Protein AF-A0A822EXW2-F1 (afdb_monomer_lite)

Secondary structure (DSSP, 8-state):
---TT-HHHHHHSS--SEEEEEEES-TTTHHHIIIIIIHHHHHTT-EEEEEEE---SS--GGG---HHHHHHTTTTHHHHHHHHHHHHHHHTTTTT-TTSTT----EEE-STTTTS--

pLDDT: mean 85.61, std 13.51, range [39.72, 97.62]

Sequence (118 aa):
MMDSTGKISLWVGKRQASIDIYVDWCNNSLGPFFDLDMDNVWNRSMVPLITWEITDCNHTAEDDPGITKRINNNTYDPYINQFGDRLKKWLAGPDGIYGTNDDRRAFVRLGMKFNEIA

Structure (mmCIF, N/CA/C/O backbone):
data_AF-A0A822EXW2-F1
#
_entry.id   AF-A0A822EXW2-F1
#
loop_
_atom_site.group_PDB
_atom_site.id
_atom_site.type_symbol
_atom_site.label_atom_id
_atom_site.label_alt_id
_atom_site.label_comp_id
_atom_site.label_asym_id
_atom_site.label_entity_id
_atom_site.label_seq_id
_atom_site.pdbx_PDB_ins_code
_atom_site.Cartn_x
_atom_site.Cartn_y
_atom_site.Cartn_z
_atom_site.occupancy
_atom_site.B_iso_or_equiv
_atom_site.auth_seq_id
_atom_site.auth_comp_id
_atom_site.auth_asym_id
_atom_site.auth_atom_id
_atom_site.pdbx_PDB_model_num
ATOM 1 N N . MET A 1 1 ? -9.894 -6.556 -7.594 1.00 39.88 1 MET A N 1
ATOM 2 C CA . MET A 1 1 ? -11.330 -6.846 -7.833 1.00 39.88 1 MET A CA 1
ATOM 3 C C . MET A 1 1 ? -12.056 -6.820 -6.488 1.00 39.88 1 MET A C 1
ATOM 5 O O . MET A 1 1 ? -11.918 -7.760 -5.720 1.00 39.88 1 MET A O 1
ATOM 9 N N . MET A 1 2 ? -12.747 -5.721 -6.152 1.00 43.47 2 MET A N 1
ATOM 10 C CA . MET A 1 2 ? -13.624 -5.671 -4.972 1.00 43.47 2 MET A CA 1
ATOM 11 C C . MET A 1 2 ? -14.692 -6.773 -5.074 1.00 43.47 2 MET A C 1
ATOM 13 O O . MET A 1 2 ? -15.163 -7.072 -6.173 1.00 43.47 2 MET A O 1
ATOM 17 N N . ASP A 1 3 ? -15.214 -7.246 -3.942 1.00 49.72 3 ASP A N 1
ATOM 18 C CA . ASP A 1 3 ? -16.659 -7.471 -3.891 1.00 49.72 3 ASP A CA 1
ATOM 19 C C . ASP A 1 3 ? -17.325 -6.096 -4.020 1.00 49.72 3 ASP A C 1
ATOM 21 O O . ASP A 1 3 ? -17.734 -5.480 -3.037 1.00 49.72 3 ASP A O 1
ATOM 25 N N . SER A 1 4 ? -17.385 -5.569 -5.243 1.00 48.12 4 SER A N 1
ATOM 26 C CA . SER A 1 4 ? -17.988 -4.267 -5.536 1.00 48.12 4 SER A CA 1
ATOM 27 C C . SER A 1 4 ? -19.497 -4.261 -5.263 1.00 48.12 4 SER A C 1
ATOM 29 O O . SER A 1 4 ? -20.160 -3.253 -5.479 1.00 48.12 4 SER A O 1
ATOM 31 N N . THR A 1 5 ? -20.058 -5.374 -4.776 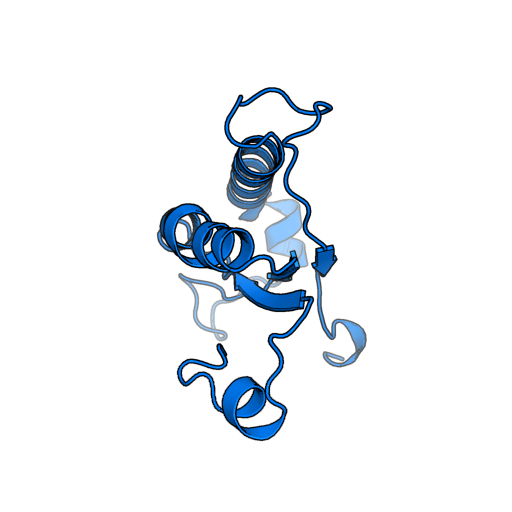1.00 48.03 5 THR A N 1
ATOM 32 C CA . THR A 1 5 ? -21.497 -5.627 -4.707 1.00 48.03 5 THR A CA 1
ATOM 33 C C . THR A 1 5 ? -22.001 -6.158 -3.360 1.00 48.03 5 THR A C 1
ATOM 35 O O . THR A 1 5 ? -23.194 -6.415 -3.233 1.00 48.03 5 THR A O 1
ATOM 38 N N . GLY A 1 6 ? -21.142 -6.347 -2.352 1.00 55.44 6 GLY A N 1
ATOM 39 C CA . GLY A 1 6 ? -21.515 -6.988 -1.087 1.00 55.44 6 GLY A CA 1
ATOM 40 C C . GLY A 1 6 ? -22.013 -8.435 -1.230 1.00 55.44 6 GLY A C 1
ATOM 41 O O . GLY A 1 6 ? -22.579 -8.968 -0.279 1.00 55.44 6 GLY A O 1
ATOM 42 N N . LYS A 1 7 ? -21.842 -9.089 -2.386 1.00 66.94 7 LYS A N 1
ATOM 43 C CA . LYS A 1 7 ? -22.521 -10.349 -2.721 1.00 66.94 7 LYS A CA 1
ATOM 44 C C . LYS A 1 7 ? -22.178 -11.459 -1.743 1.00 66.94 7 LYS A C 1
ATOM 46 O O . LYS A 1 7 ? -23.091 -12.073 -1.211 1.00 66.94 7 LYS A O 1
ATOM 51 N N . ILE A 1 8 ? -20.911 -11.701 -1.419 1.00 75.94 8 ILE A N 1
ATOM 52 C CA . ILE A 1 8 ? -20.606 -12.804 -0.494 1.00 75.94 8 ILE A CA 1
ATOM 53 C C . ILE A 1 8 ? -21.062 -12.489 0.933 1.00 75.94 8 ILE A C 1
ATOM 55 O O . ILE A 1 8 ? -21.554 -13.371 1.633 1.00 75.94 8 ILE A O 1
ATOM 59 N N . SER A 1 9 ? -20.992 -11.217 1.335 1.00 78.62 9 SER A N 1
ATOM 60 C CA . SER A 1 9 ? -21.486 -10.789 2.644 1.00 78.62 9 SER A CA 1
ATOM 61 C C . SER A 1 9 ? -23.010 -10.878 2.765 1.00 78.62 9 SER A C 1
ATOM 63 O O . SER A 1 9 ? -23.511 -11.215 3.834 1.00 78.62 9 SER A O 1
ATOM 65 N N . LEU A 1 10 ? -23.740 -10.665 1.663 1.00 80.44 10 LEU A N 1
ATOM 66 C CA . LEU A 1 10 ? -25.188 -10.868 1.568 1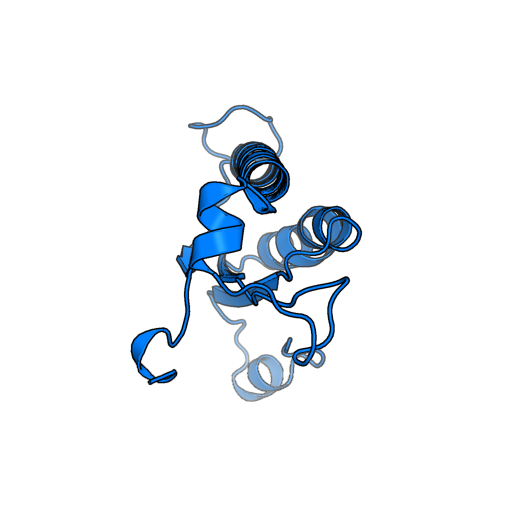.00 80.44 10 LEU A CA 1
ATOM 67 C C . LEU A 1 10 ? -25.562 -12.350 1.669 1.00 80.44 10 LEU A C 1
ATOM 69 O O . LEU A 1 10 ? -26.558 -12.681 2.300 1.00 80.44 10 LEU A O 1
ATOM 73 N N . TRP A 1 11 ? -24.757 -13.241 1.087 1.00 83.00 11 TRP A N 1
ATOM 74 C CA . TRP A 1 11 ? -24.992 -14.686 1.149 1.00 83.00 11 TRP A CA 1
ATOM 75 C C . TRP A 1 11 ? -24.645 -15.295 2.514 1.00 83.00 11 TRP A C 1
ATOM 77 O O . TRP A 1 11 ? -25.374 -16.147 3.012 1.00 83.00 11 TRP A O 1
ATOM 87 N N . VAL A 1 12 ? -23.539 -14.872 3.128 1.00 87.94 12 VAL A N 1
ATOM 88 C CA . VAL A 1 12 ? -23.039 -15.439 4.397 1.00 87.94 12 VAL A CA 1
ATOM 89 C C . VAL A 1 12 ? -23.600 -14.699 5.622 1.00 87.94 12 VAL A C 1
ATOM 91 O O . VAL A 1 12 ? -23.517 -15.195 6.745 1.00 87.94 12 VAL A O 1
ATOM 94 N N . GLY A 1 13 ? -24.156 -13.498 5.436 1.00 86.50 13 GLY A N 1
ATOM 95 C CA . GLY A 1 13 ? -24.609 -12.626 6.524 1.00 86.50 13 GLY A CA 1
ATOM 96 C C . GLY A 1 13 ? -23.463 -12.064 7.375 1.00 86.50 13 GLY A C 1
ATOM 97 O O . GLY A 1 13 ? -23.690 -11.603 8.493 1.00 86.50 13 GLY A O 1
ATOM 98 N N . LYS A 1 14 ? -22.220 -12.126 6.880 1.00 84.69 14 LYS A N 1
ATOM 99 C CA . LYS A 1 14 ? -21.010 -11.660 7.575 1.00 84.69 14 LYS A CA 1
ATOM 100 C C . LYS A 1 14 ? -20.093 -10.905 6.623 1.00 84.69 14 LYS A C 1
ATOM 102 O 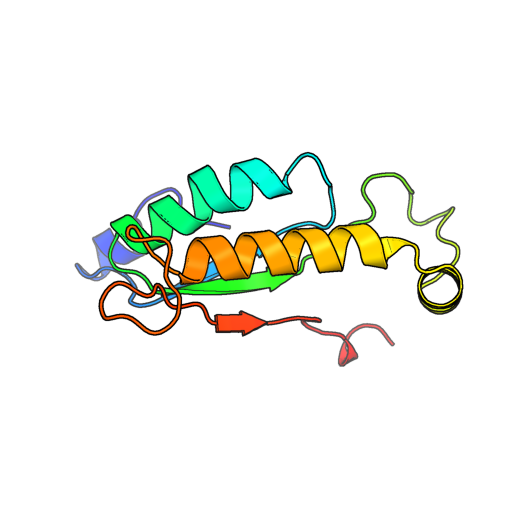O . LYS A 1 14 ? -19.979 -11.260 5.454 1.00 84.69 14 LYS A O 1
ATOM 107 N N . ARG A 1 15 ? -19.407 -9.887 7.142 1.00 83.69 15 ARG A N 1
ATOM 108 C CA . ARG A 1 15 ? -18.339 -9.185 6.417 1.00 83.69 15 ARG A CA 1
ATOM 109 C C . ARG A 1 15 ? -17.024 -9.947 6.539 1.00 83.69 15 ARG A C 1
ATOM 111 O O . ARG A 1 15 ? -16.794 -10.641 7.529 1.00 83.69 15 ARG A O 1
ATOM 118 N N . GLN A 1 16 ? -16.178 -9.817 5.526 1.00 87.31 16 GLN A N 1
ATOM 119 C CA . GLN A 1 16 ? -14.829 -10.366 5.535 1.00 87.31 16 GLN A CA 1
ATOM 120 C C . GLN A 1 16 ? -13.993 -9.682 6.625 1.00 87.31 16 GLN A C 1
ATOM 122 O O . GLN A 1 16 ? -14.172 -8.498 6.888 1.00 87.31 16 GLN A O 1
ATOM 127 N N . ALA A 1 17 ? -13.075 -10.416 7.254 1.00 90.94 17 ALA A N 1
ATOM 128 C CA . ALA A 1 17 ? -12.128 -9.833 8.211 1.00 90.94 17 ALA A CA 1
ATOM 129 C C . ALA A 1 17 ? -10.958 -9.122 7.507 1.00 90.94 17 ALA A C 1
ATOM 131 O O . ALA A 1 17 ? -10.380 -8.175 8.037 1.00 90.94 17 ALA A O 1
ATOM 132 N N . SER A 1 18 ? -10.616 -9.578 6.303 1.00 92.06 18 SER A N 1
ATOM 133 C CA . SER A 1 18 ? -9.580 -9.003 5.454 1.00 92.06 18 SER A CA 1
ATOM 134 C C . SER A 1 18 ? -10.011 -9.013 3.995 1.00 92.06 18 SER A C 1
ATOM 136 O O . SER A 1 18 ? -10.917 -9.753 3.600 1.00 92.06 18 SER A O 1
ATOM 138 N N . ILE A 1 19 ? -9.365 -8.176 3.190 1.00 91.00 19 ILE A N 1
ATOM 139 C CA . ILE A 1 19 ? -9.620 -8.090 1.755 1.00 91.00 19 ILE A CA 1
ATOM 140 C C . ILE A 1 19 ? -8.318 -7.843 1.005 1.00 91.00 19 ILE A C 1
ATOM 142 O O . ILE A 1 19 ? -7.477 -7.066 1.449 1.00 91.00 19 ILE A O 1
ATOM 146 N N . ASP A 1 20 ? -8.172 -8.525 -0.124 1.00 91.31 20 ASP A N 1
ATOM 147 C CA . ASP A 1 20 ? -7.070 -8.318 -1.055 1.00 91.31 20 ASP A CA 1
ATOM 148 C C . ASP A 1 20 ? -7.327 -7.056 -1.883 1.00 91.31 20 ASP A C 1
ATOM 150 O O . ASP A 1 20 ? -8.386 -6.914 -2.507 1.00 91.31 20 ASP A O 1
ATOM 154 N N . ILE A 1 21 ? -6.370 -6.138 -1.865 1.00 92.00 21 ILE A N 1
ATOM 155 C CA . ILE A 1 21 ? -6.402 -4.899 -2.634 1.00 92.00 21 ILE A CA 1
ATOM 156 C C . ILE A 1 21 ? -5.145 -4.803 -3.484 1.00 92.00 21 ILE A C 1
ATOM 158 O O . ILE A 1 21 ? -4.068 -5.236 -3.080 1.00 92.00 21 ILE A O 1
ATOM 162 N N . TYR A 1 22 ? -5.291 -4.215 -4.660 1.00 89.75 22 TYR A N 1
ATOM 163 C CA . TYR A 1 22 ? -4.228 -4.143 -5.648 1.00 89.75 22 TYR A CA 1
ATOM 164 C C . TYR A 1 22 ? -3.810 -2.694 -5.817 1.00 89.75 22 TYR A C 1
ATOM 166 O O . TYR A 1 22 ? -4.661 -1.806 -5.837 1.00 89.75 22 TYR A O 1
ATOM 174 N N . VAL A 1 23 ? -2.508 -2.472 -5.922 1.00 90.69 23 VAL A N 1
ATOM 175 C CA . VAL A 1 23 ? -1.935 -1.167 -6.238 1.00 90.69 23 VAL A CA 1
ATOM 176 C C . VAL A 1 23 ? -0.958 -1.336 -7.389 1.00 90.69 23 VAL A C 1
ATOM 178 O O . VAL A 1 23 ? -0.071 -2.196 -7.344 1.00 90.69 23 VAL A O 1
ATOM 181 N N . ASP A 1 24 ? -1.168 -0.537 -8.430 1.00 88.12 24 ASP A N 1
ATOM 182 C CA . ASP A 1 24 ? -0.258 -0.445 -9.564 1.00 88.12 24 ASP A CA 1
ATOM 183 C C . ASP A 1 24 ? 0.925 0.483 -9.248 1.00 88.12 24 ASP A C 1
ATOM 185 O O . ASP A 1 24 ? 0.948 1.160 -8.219 1.00 88.12 24 ASP A O 1
ATOM 189 N N . TRP A 1 25 ? 1.931 0.524 -10.121 1.00 86.56 25 TRP A N 1
ATOM 190 C CA . TRP A 1 25 ? 3.132 1.345 -9.923 1.00 86.56 25 TRP A CA 1
ATOM 191 C C . TRP A 1 25 ? 3.040 2.722 -10.600 1.00 86.56 25 TRP A C 1
ATOM 193 O O . TRP A 1 25 ? 4.053 3.319 -10.973 1.00 86.56 25 TRP A O 1
ATOM 203 N N . CYS A 1 26 ? 1.824 3.251 -10.759 1.00 86.12 26 CYS A N 1
ATOM 204 C CA . CYS A 1 26 ? 1.584 4.531 -11.410 1.00 86.12 26 CYS A CA 1
ATOM 205 C C . CYS A 1 26 ? 1.467 5.664 -10.384 1.00 86.12 26 CYS A C 1
ATOM 207 O O . CYS A 1 26 ? 0.674 5.626 -9.447 1.00 86.12 26 CYS A O 1
ATOM 209 N N . ASN A 1 27 ? 2.222 6.750 -10.574 1.00 84.62 27 ASN A N 1
ATOM 210 C CA . ASN A 1 27 ? 2.210 7.875 -9.626 1.00 84.62 27 ASN A CA 1
ATOM 211 C C . ASN A 1 27 ? 0.822 8.527 -9.458 1.00 84.62 27 ASN A C 1
ATOM 213 O O . ASN A 1 27 ? 0.525 9.093 -8.406 1.00 84.62 27 ASN A O 1
ATOM 217 N N . ASN A 1 28 ? -0.029 8.467 -10.484 1.00 87.44 28 ASN A N 1
ATOM 218 C CA . ASN A 1 28 ? -1.382 9.024 -10.465 1.00 87.44 28 ASN A CA 1
ATOM 219 C C . ASN A 1 28 ? -2.399 8.163 -9.692 1.00 87.44 28 ASN A C 1
ATOM 221 O O . ASN A 1 28 ? -3.421 8.703 -9.271 1.00 87.44 28 ASN A O 1
ATOM 225 N N . SER A 1 29 ? -2.141 6.869 -9.479 1.00 86.56 29 SER A N 1
ATOM 226 C CA . SER A 1 29 ? -3.033 5.968 -8.731 1.00 86.56 29 SER A CA 1
ATOM 227 C C . SER A 1 29 ? -2.739 5.966 -7.226 1.00 86.56 29 SER A C 1
ATOM 229 O O . SER A 1 29 ? -3.635 5.737 -6.413 1.00 86.56 29 SER A O 1
ATOM 231 N N . LEU A 1 30 ? -1.499 6.290 -6.840 1.00 90.12 30 LEU A N 1
ATOM 232 C CA . LEU A 1 30 ? -1.014 6.139 -5.470 1.00 90.12 30 LEU A CA 1
ATOM 233 C C . LEU A 1 30 ? -1.773 6.998 -4.446 1.00 90.12 30 LEU A C 1
ATOM 235 O O . LEU A 1 30 ? -1.963 6.579 -3.310 1.00 90.12 30 LEU A O 1
ATOM 239 N N . GLY A 1 31 ? -2.202 8.206 -4.821 1.00 90.50 31 GLY A N 1
ATOM 240 C CA . GLY A 1 31 ? -3.038 9.051 -3.958 1.00 90.50 31 GLY A CA 1
ATOM 241 C C . GLY A 1 31 ? -4.405 8.419 -3.677 1.00 90.50 31 GLY A C 1
ATOM 242 O O . GLY A 1 31 ? -4.671 8.059 -2.528 1.00 90.50 31 GLY A O 1
ATOM 243 N N . PRO A 1 32 ? -5.230 8.218 -4.722 1.00 92.12 32 PRO A N 1
ATOM 244 C CA . PRO A 1 32 ? -6.520 7.540 -4.612 1.00 92.12 32 PRO A CA 1
ATOM 245 C C . PRO A 1 32 ? -6.464 6.190 -3.889 1.00 92.12 32 PRO A C 1
ATOM 247 O O . PRO A 1 32 ? -7.371 5.887 -3.121 1.00 92.12 32 PRO A O 1
ATOM 250 N N . PHE A 1 33 ? -5.396 5.410 -4.068 1.00 94.12 33 PHE A N 1
ATOM 251 C CA . PHE A 1 33 ? -5.223 4.134 -3.374 1.00 94.12 33 PHE A CA 1
ATOM 252 C C . PHE A 1 33 ? -5.284 4.274 -1.841 1.00 94.12 33 PHE A C 1
ATOM 254 O O . PHE A 1 33 ? -5.999 3.527 -1.171 1.00 94.12 33 PHE A O 1
ATOM 261 N N . PHE A 1 34 ? -4.574 5.244 -1.258 1.00 95.12 34 PHE A N 1
ATOM 262 C CA . PHE A 1 34 ? -4.624 5.447 0.194 1.00 95.12 34 PHE A CA 1
ATOM 263 C C . PHE A 1 34 ? -5.933 6.113 0.637 1.00 95.12 34 PHE A C 1
ATOM 265 O O . PHE A 1 34 ? -6.557 5.664 1.598 1.00 95.12 34 PHE A O 1
ATOM 272 N N . ASP A 1 35 ? -6.364 7.149 -0.079 1.00 92.06 35 ASP A N 1
ATOM 273 C CA . ASP A 1 35 ? -7.470 8.003 0.365 1.00 92.06 35 ASP A CA 1
ATOM 274 C C . ASP A 1 35 ? -8.850 7.355 0.143 1.00 92.06 35 ASP A C 1
ATOM 276 O O . ASP A 1 35 ? -9.792 7.607 0.894 1.00 92.06 35 ASP A O 1
ATOM 280 N N . LEU A 1 36 ? -8.995 6.526 -0.896 1.00 91.06 36 LEU A N 1
ATOM 281 C CA . LEU A 1 36 ? -10.272 5.916 -1.272 1.00 91.06 36 LEU A CA 1
ATOM 282 C C . LEU A 1 36 ? -10.320 4.429 -0.949 1.00 91.06 36 LEU A C 1
ATOM 284 O O . LEU A 1 36 ? -11.316 3.975 -0.391 1.00 91.06 36 LEU A O 1
ATOM 288 N N . ASP A 1 37 ? -9.281 3.662 -1.281 1.00 93.25 37 ASP A N 1
ATOM 289 C CA . ASP A 1 37 ? -9.334 2.209 -1.111 1.00 93.25 37 ASP A CA 1
ATOM 290 C C . ASP A 1 37 ? -8.977 1.805 0.318 1.00 93.25 37 ASP A C 1
ATOM 292 O O . ASP A 1 37 ? -9.796 1.197 1.015 1.00 93.25 37 ASP A O 1
ATOM 296 N N . MET A 1 38 ? -7.786 2.181 0.786 1.00 95.31 38 MET A N 1
ATOM 297 C CA . MET A 1 38 ? -7.289 1.802 2.112 1.00 95.31 38 MET A CA 1
ATOM 298 C C . MET A 1 38 ? -8.193 2.315 3.237 1.00 95.31 38 MET A C 1
ATOM 300 O O . MET A 1 38 ? -8.592 1.542 4.115 1.00 95.31 38 MET A O 1
ATOM 304 N N . ASP A 1 39 ? -8.578 3.592 3.191 1.00 94.38 39 ASP A N 1
ATOM 305 C CA . ASP A 1 39 ? -9.478 4.180 4.187 1.00 94.38 39 ASP A CA 1
ATOM 306 C C . ASP A 1 39 ? -10.867 3.532 4.173 1.00 94.38 39 ASP A C 1
ATOM 308 O O . ASP A 1 39 ? -11.422 3.236 5.232 1.00 94.38 39 ASP A O 1
ATOM 312 N N . ASN A 1 40 ? -11.432 3.232 3.002 1.00 92.88 40 ASN A N 1
ATOM 313 C CA . ASN A 1 40 ? -12.727 2.554 2.912 1.00 92.88 40 ASN A CA 1
ATOM 314 C C . ASN A 1 40 ? -12.673 1.123 3.469 1.00 92.88 40 ASN A C 1
ATOM 316 O O . ASN A 1 40 ? -13.617 0.685 4.129 1.00 92.88 40 ASN A O 1
ATOM 320 N N . VAL A 1 41 ? -11.576 0.393 3.245 1.00 93.06 41 VAL A N 1
ATOM 321 C CA . VAL A 1 41 ? -11.363 -0.938 3.833 1.00 93.06 41 VAL A CA 1
ATOM 322 C C . VAL A 1 41 ? -11.308 -0.848 5.359 1.00 93.06 41 VAL A C 1
ATOM 324 O O . VAL A 1 41 ? -12.054 -1.557 6.042 1.00 93.06 41 VAL A O 1
ATOM 327 N N . TRP A 1 42 ? -10.498 0.065 5.894 1.00 94.81 42 TRP A N 1
ATOM 328 C CA . TRP A 1 42 ? -10.349 0.246 7.337 1.00 94.81 42 TRP A CA 1
ATOM 329 C C . TRP A 1 42 ? -11.647 0.698 8.013 1.00 94.81 42 TRP A C 1
ATOM 331 O O . TRP A 1 42 ? -12.067 0.113 9.012 1.00 94.81 42 TRP A O 1
ATOM 341 N N . ASN A 1 43 ? -12.352 1.666 7.422 1.00 93.38 43 ASN A N 1
ATOM 342 C CA . ASN A 1 43 ? -13.627 2.183 7.933 1.00 93.38 43 ASN A CA 1
ATOM 343 C C . ASN A 1 43 ? -14.747 1.131 7.932 1.00 93.38 43 ASN A C 1
ATOM 345 O O . ASN A 1 43 ? -15.738 1.265 8.648 1.00 93.38 43 ASN A O 1
ATOM 349 N N . ARG A 1 44 ? -14.595 0.053 7.157 1.00 91.25 44 ARG A N 1
ATOM 350 C CA . ARG A 1 44 ? -15.488 -1.115 7.173 1.00 91.25 44 ARG A CA 1
ATOM 351 C C . ARG A 1 44 ? -15.051 -2.202 8.159 1.00 91.25 44 ARG A C 1
ATOM 353 O O . ARG A 1 44 ? -15.645 -3.281 8.148 1.00 91.25 44 ARG A O 1
ATOM 360 N N . SER A 1 45 ? -14.066 -1.913 9.010 1.00 92.25 45 SER A N 1
ATOM 361 C CA . SER A 1 45 ? -13.476 -2.826 9.997 1.00 92.25 45 SER A CA 1
ATOM 362 C C . SER A 1 45 ? -12.822 -4.059 9.371 1.00 92.25 45 SER A C 1
ATOM 364 O O . SER A 1 45 ? -12.880 -5.153 9.930 1.00 92.25 45 SER A O 1
ATOM 366 N N . MET A 1 46 ? -12.210 -3.883 8.200 1.00 93.38 46 MET A N 1
ATOM 367 C CA . MET A 1 46 ? -11.451 -4.921 7.508 1.00 93.38 46 MET A CA 1
ATOM 36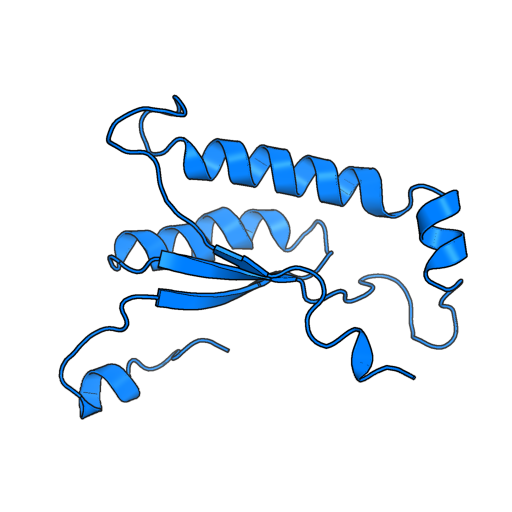8 C C . MET A 1 46 ? -9.963 -4.572 7.526 1.00 93.38 46 MET A C 1
ATOM 370 O O . MET A 1 46 ? -9.590 -3.399 7.497 1.00 93.38 46 MET A O 1
ATOM 374 N N . VAL A 1 47 ? -9.106 -5.592 7.532 1.00 95.69 47 VAL A N 1
ATOM 375 C CA . VAL A 1 47 ? -7.654 -5.417 7.403 1.00 95.69 47 VAL A CA 1
ATOM 376 C C . VAL A 1 47 ? -7.251 -5.578 5.929 1.00 95.69 47 VAL A C 1
ATOM 378 O O . VAL A 1 47 ? -7.484 -6.652 5.364 1.00 95.69 47 VAL A O 1
ATOM 381 N N . PRO A 1 48 ? -6.655 -4.561 5.282 1.00 96.38 48 PRO A N 1
ATOM 382 C CA . PRO A 1 48 ? -6.193 -4.680 3.904 1.00 96.38 48 PRO A CA 1
ATOM 383 C C . PRO A 1 48 ? -5.011 -5.650 3.784 1.00 96.38 48 PRO A C 1
ATOM 385 O O . PRO A 1 48 ? -4.066 -5.611 4.575 1.00 96.38 48 PRO A O 1
ATOM 388 N N . LEU A 1 49 ? -5.050 -6.496 2.758 1.00 95.88 49 LEU A N 1
ATOM 389 C CA . LEU A 1 49 ? -3.907 -7.217 2.210 1.00 95.88 49 LEU A CA 1
ATOM 390 C C . LEU A 1 49 ? -3.493 -6.503 0.923 1.00 95.88 49 LEU A C 1
ATOM 392 O O . LEU A 1 49 ? -4.181 -6.605 -0.086 1.00 95.88 49 LEU A O 1
ATOM 396 N N . ILE A 1 50 ? -2.393 -5.760 0.975 1.00 95.56 50 ILE A N 1
ATOM 397 C CA . ILE A 1 50 ? -1.891 -4.961 -0.140 1.00 95.56 50 ILE A CA 1
ATOM 398 C C . ILE A 1 50 ? -1.064 -5.846 -1.063 1.00 95.56 50 ILE A C 1
ATOM 400 O O . ILE A 1 50 ? -0.030 -6.376 -0.653 1.00 95.56 50 ILE A O 1
ATOM 404 N N . THR A 1 51 ? -1.488 -5.957 -2.314 1.00 92.81 51 THR A N 1
ATOM 405 C CA . THR A 1 51 ? -0.793 -6.694 -3.365 1.00 92.81 51 THR A CA 1
ATOM 406 C C . THR A 1 51 ? -0.275 -5.728 -4.421 1.00 92.81 51 THR A C 1
ATOM 408 O O . THR A 1 51 ? -1.031 -4.937 -4.981 1.00 92.8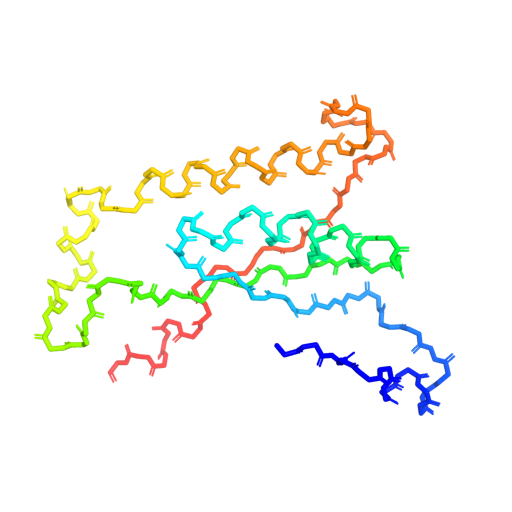1 51 THR A O 1
ATOM 411 N N . TRP A 1 52 ? 1.025 -5.793 -4.707 1.00 90.81 52 TRP A N 1
ATOM 412 C CA . TRP A 1 52 ? 1.617 -5.026 -5.804 1.00 90.81 52 TRP A CA 1
ATOM 413 C C . TRP A 1 52 ? 1.330 -5.689 -7.144 1.00 90.81 52 TRP A C 1
ATOM 415 O O . TRP A 1 52 ? 1.696 -6.845 -7.364 1.00 90.81 52 TRP A O 1
ATOM 425 N N . GLU A 1 53 ? 0.724 -4.922 -8.040 1.00 84.25 53 GLU A N 1
ATOM 426 C CA . GLU A 1 53 ? 0.551 -5.269 -9.441 1.00 84.25 53 GLU A CA 1
ATOM 427 C C . GLU A 1 53 ? 1.525 -4.418 -10.252 1.00 84.25 53 GLU A C 1
ATOM 429 O O . GLU A 1 53 ? 1.306 -3.234 -10.495 1.00 84.25 53 GLU A O 1
ATOM 434 N N . ILE A 1 54 ? 2.670 -5.001 -10.597 1.00 75.12 54 ILE A N 1
ATOM 435 C CA . ILE A 1 54 ? 3.724 -4.273 -11.303 1.00 75.12 54 ILE A CA 1
ATOM 436 C C . ILE A 1 54 ? 3.298 -4.123 -12.765 1.00 75.12 54 ILE A C 1
ATOM 438 O O . ILE A 1 54 ? 3.634 -4.947 -13.611 1.00 75.12 54 ILE A O 1
ATOM 442 N N . THR A 1 55 ? 2.533 -3.075 -13.044 1.00 69.00 55 THR A N 1
ATOM 443 C CA . THR A 1 55 ? 2.224 -2.624 -14.400 1.00 69.00 55 THR A CA 1
ATOM 444 C C . THR A 1 55 ? 3.183 -1.499 -14.752 1.00 69.00 55 THR A C 1
ATOM 446 O O . THR A 1 55 ? 3.314 -0.536 -13.994 1.00 69.00 55 THR A O 1
ATOM 449 N N . ASP A 1 56 ? 3.853 -1.599 -15.901 1.00 66.75 56 ASP A N 1
ATOM 450 C CA . ASP A 1 56 ? 4.537 -0.435 -16.445 1.00 66.75 56 ASP A CA 1
ATOM 451 C C . ASP A 1 56 ? 3.505 0.532 -17.031 1.00 66.75 56 ASP A C 1
ATOM 453 O O . ASP A 1 56 ? 2.812 0.233 -17.999 1.00 66.75 56 ASP A O 1
ATOM 457 N N . CYS A 1 57 ? 3.393 1.698 -16.409 1.00 74.81 57 CYS A N 1
ATOM 458 C CA . CYS A 1 57 ? 2.415 2.718 -16.761 1.00 74.81 57 CYS A CA 1
ATOM 459 C C . CYS A 1 57 ? 2.763 3.462 -18.056 1.00 74.81 57 CYS A C 1
ATOM 461 O O . CYS A 1 57 ? 1.906 4.160 -18.594 1.00 74.81 57 CYS A O 1
ATOM 463 N N . ASN A 1 58 ? 4.012 3.353 -18.528 1.00 69.19 58 ASN A N 1
ATOM 464 C CA . ASN A 1 58 ? 4.546 4.158 -19.628 1.00 69.19 58 ASN A CA 1
ATOM 465 C C . ASN A 1 58 ? 5.227 3.342 -20.737 1.00 69.19 58 ASN A C 1
ATOM 467 O O . ASN A 1 58 ? 5.661 3.938 -21.721 1.00 69.19 58 ASN A O 1
ATOM 471 N N . HIS A 1 59 ? 5.327 2.017 -20.609 1.00 64.88 59 HIS A N 1
ATOM 472 C CA . HIS A 1 59 ? 5.940 1.169 -21.630 1.00 64.88 59 HIS A CA 1
ATOM 473 C C . HIS A 1 59 ? 5.007 0.042 -22.058 1.00 64.88 59 HIS A C 1
ATOM 475 O O . HIS A 1 59 ? 4.305 -0.563 -21.249 1.00 64.88 59 HIS A O 1
ATOM 481 N N . THR A 1 60 ? 5.024 -0.259 -23.352 1.00 68.88 60 THR A N 1
ATOM 482 C CA . THR A 1 60 ? 4.482 -1.514 -23.867 1.00 68.88 60 THR A CA 1
ATOM 483 C C . THR A 1 60 ? 5.480 -2.638 -23.584 1.00 68.88 60 THR A C 1
ATOM 485 O O . THR A 1 60 ? 6.671 -2.395 -23.381 1.00 68.88 60 THR A O 1
ATOM 488 N N . ALA A 1 61 ? 5.012 -3.887 -23.607 1.00 70.00 61 ALA A N 1
ATOM 489 C CA . ALA A 1 61 ? 5.883 -5.053 -23.444 1.00 70.00 61 ALA A CA 1
ATOM 490 C C . ALA A 1 61 ? 7.015 -5.121 -24.493 1.00 70.00 61 ALA A C 1
ATOM 492 O O . ALA A 1 61 ? 8.034 -5.762 -24.255 1.00 70.00 61 ALA A O 1
ATOM 493 N N . GLU A 1 62 ? 6.842 -4.461 -25.642 1.00 74.12 62 GLU A N 1
ATOM 494 C CA . GLU A 1 62 ? 7.804 -4.444 -26.749 1.00 74.12 62 GLU A CA 1
ATOM 495 C C . GLU A 1 62 ? 9.030 -3.557 -26.461 1.00 74.12 62 GLU A C 1
ATOM 497 O O . GLU A 1 62 ? 10.115 -3.848 -26.961 1.00 74.12 62 GLU A O 1
ATOM 502 N N . ASP A 1 63 ? 8.885 -2.541 -25.600 1.00 75.06 63 ASP A N 1
ATOM 503 C CA . ASP A 1 63 ? 9.936 -1.569 -25.261 1.00 75.06 63 ASP A CA 1
ATOM 504 C C . ASP A 1 63 ? 10.477 -1.732 -23.827 1.00 75.06 63 ASP A C 1
ATOM 506 O O . ASP A 1 63 ? 11.156 -0.842 -23.306 1.00 75.06 63 ASP A O 1
ATOM 510 N N . ASP A 1 64 ? 10.186 -2.852 -23.157 1.00 80.38 64 ASP A N 1
ATOM 511 C CA . ASP A 1 64 ? 10.625 -3.076 -21.779 1.00 80.38 64 ASP A CA 1
ATOM 512 C C . ASP A 1 64 ? 12.146 -3.367 -21.707 1.00 80.38 64 ASP A C 1
ATOM 514 O O . ASP A 1 64 ? 12.604 -4.416 -22.172 1.00 80.38 64 ASP A O 1
ATOM 518 N N . PRO A 1 65 ? 12.973 -2.501 -21.077 1.00 84.62 65 PRO A N 1
ATOM 519 C CA . PRO A 1 65 ? 14.400 -2.759 -20.870 1.00 84.62 65 PRO A CA 1
ATOM 520 C C . PRO A 1 65 ? 14.710 -3.972 -19.970 1.00 84.62 65 PRO A C 1
ATOM 522 O O . PRO A 1 65 ? 15.876 -4.379 -19.895 1.00 84.62 65 PRO A O 1
ATOM 525 N N . GLY A 1 66 ? 13.712 -4.537 -19.288 1.00 85.25 66 GLY A N 1
ATOM 526 C CA . GLY A 1 66 ? 13.830 -5.667 -18.373 1.00 85.25 66 GLY A CA 1
ATOM 527 C C . GLY A 1 66 ? 14.200 -5.257 -16.943 1.00 85.25 66 GLY A C 1
ATOM 528 O O . GLY A 1 66 ? 14.831 -4.222 -16.698 1.00 85.25 66 GLY A O 1
ATOM 529 N N . ILE A 1 67 ? 13.833 -6.102 -15.972 1.00 84.19 67 ILE A N 1
ATOM 530 C CA . ILE A 1 67 ? 13.916 -5.774 -14.538 1.00 84.19 67 ILE A CA 1
ATOM 531 C C . ILE A 1 67 ? 15.338 -5.436 -14.062 1.00 84.19 67 ILE A C 1
ATOM 533 O O . ILE A 1 67 ? 15.515 -4.499 -13.290 1.00 84.19 67 ILE A O 1
ATOM 537 N N . THR A 1 68 ? 16.376 -6.116 -14.562 1.00 90.12 68 THR A N 1
ATOM 538 C CA . THR A 1 68 ? 17.770 -5.848 -14.163 1.00 90.12 68 THR A CA 1
ATOM 539 C C . THR A 1 68 ? 18.220 -4.438 -14.543 1.00 90.12 68 THR A C 1
ATOM 541 O O . THR A 1 68 ? 18.867 -3.769 -13.740 1.00 90.12 68 THR A O 1
ATOM 544 N N . LYS A 1 69 ? 17.858 -3.949 -15.739 1.00 91.19 69 LYS A N 1
ATOM 545 C CA . LYS A 1 69 ? 18.182 -2.571 -16.144 1.00 91.19 69 LYS A CA 1
ATOM 546 C C . LYS A 1 69 ? 17.421 -1.555 -15.297 1.00 91.19 69 LYS A C 1
ATOM 548 O O . LYS A 1 69 ? 17.995 -0.539 -14.924 1.00 91.19 69 LYS A O 1
ATOM 553 N N . ARG A 1 70 ? 16.163 -1.846 -14.956 1.00 88.38 70 ARG A N 1
ATOM 554 C CA . ARG A 1 70 ? 15.332 -0.983 -14.102 1.00 88.38 70 ARG A CA 1
ATOM 555 C C . ARG A 1 70 ? 15.884 -0.874 -12.682 1.00 88.38 70 ARG A C 1
ATOM 557 O O . ARG A 1 70 ? 15.934 0.227 -12.147 1.00 88.38 70 ARG A O 1
ATOM 564 N N . ILE A 1 71 ? 16.354 -1.987 -12.111 1.00 90.56 71 ILE A N 1
ATOM 565 C CA . ILE A 1 71 ? 17.031 -2.006 -10.806 1.00 90.56 71 ILE A CA 1
ATOM 566 C C . ILE A 1 71 ? 18.329 -1.197 -10.872 1.00 90.56 71 ILE A C 1
ATOM 568 O O . ILE A 1 71 ? 18.520 -0.299 -10.066 1.00 90.56 71 ILE A O 1
ATOM 572 N N . ASN A 1 72 ? 19.193 -1.454 -11.859 1.00 95.31 72 ASN A N 1
ATOM 573 C CA . ASN A 1 72 ? 20.476 -0.748 -11.977 1.00 95.31 72 ASN A CA 1
ATOM 574 C C . ASN A 1 72 ? 20.320 0.768 -12.178 1.00 95.31 72 ASN A C 1
ATOM 576 O O . ASN A 1 72 ? 21.202 1.533 -11.799 1.00 95.31 72 ASN A O 1
ATOM 580 N N . ASN A 1 73 ? 19.208 1.191 -12.781 1.00 93.94 73 ASN A N 1
ATOM 581 C CA . ASN A 1 73 ? 18.891 2.595 -13.017 1.00 93.94 73 ASN A CA 1
ATOM 582 C C . ASN A 1 73 ? 18.022 3.215 -11.911 1.00 93.94 73 ASN A C 1
ATOM 584 O O . ASN A 1 73 ? 17.599 4.360 -12.072 1.00 93.94 73 ASN A O 1
ATOM 588 N N . ASN A 1 74 ? 17.718 2.485 -10.830 1.00 93.44 74 ASN A N 1
ATOM 589 C CA . ASN A 1 74 ? 16.838 2.931 -9.743 1.00 93.44 74 ASN A CA 1
ATOM 590 C C . ASN A 1 74 ? 15.477 3.446 -10.253 1.00 93.44 74 ASN A C 1
ATOM 592 O O . ASN A 1 74 ? 14.910 4.395 -9.710 1.00 93.44 74 ASN A O 1
ATOM 596 N N . THR A 1 75 ? 14.959 2.858 -11.339 1.00 89.25 75 THR A N 1
ATOM 597 C CA . THR A 1 75 ? 13.812 3.392 -12.097 1.00 89.25 75 THR A CA 1
ATOM 598 C C . THR A 1 75 ? 12.569 3.579 -11.230 1.00 89.25 75 THR A C 1
ATOM 600 O O . THR A 1 75 ? 11.804 4.515 -11.452 1.00 89.25 75 THR A O 1
ATOM 603 N N . TYR A 1 76 ? 12.380 2.722 -10.227 1.00 88.81 76 TYR A N 1
ATOM 604 C CA . TYR A 1 76 ? 11.204 2.745 -9.363 1.00 88.81 76 TYR A CA 1
ATOM 605 C C . TYR A 1 76 ? 11.499 3.083 -7.900 1.00 88.81 76 TYR A C 1
ATOM 607 O O . TYR A 1 76 ? 10.565 3.145 -7.101 1.00 88.81 76 TYR A O 1
ATOM 615 N N . ASP A 1 77 ? 12.751 3.361 -7.535 1.00 93.12 77 ASP A N 1
ATOM 616 C CA . ASP A 1 77 ? 13.111 3.750 -6.167 1.00 93.12 77 ASP A CA 1
ATOM 617 C C . ASP A 1 77 ? 12.298 4.957 -5.672 1.00 93.12 77 ASP A C 1
ATOM 619 O O . ASP A 1 77 ? 11.799 4.907 -4.545 1.00 93.12 77 ASP A O 1
ATOM 623 N N . PRO A 1 78 ? 12.071 6.021 -6.479 1.00 91.94 78 PRO A N 1
ATOM 624 C CA . PRO A 1 78 ? 11.228 7.133 -6.047 1.00 91.94 78 PRO A CA 1
ATOM 625 C C . PRO A 1 78 ? 9.795 6.701 -5.717 1.00 91.94 78 PRO A C 1
ATOM 627 O O . PRO A 1 78 ? 9.238 7.157 -4.719 1.00 91.94 78 PRO A O 1
ATOM 630 N N . TYR A 1 79 ? 9.218 5.798 -6.518 1.00 91.50 79 TYR A N 1
ATOM 631 C CA . TYR A 1 79 ? 7.877 5.267 -6.280 1.00 91.50 79 TYR A CA 1
ATOM 632 C C . TYR A 1 79 ? 7.841 4.427 -4.997 1.00 91.50 79 TYR A C 1
ATOM 634 O O . TYR A 1 79 ? 6.986 4.654 -4.145 1.00 91.50 79 TYR A O 1
ATOM 642 N N . ILE A 1 80 ? 8.790 3.500 -4.819 1.00 92.38 80 ILE A N 1
ATOM 643 C CA . ILE A 1 80 ? 8.865 2.624 -3.638 1.00 92.38 80 ILE A CA 1
ATOM 644 C C . ILE A 1 80 ? 9.009 3.455 -2.357 1.00 92.38 80 ILE A C 1
ATOM 646 O O . ILE A 1 80 ? 8.312 3.193 -1.374 1.00 92.38 80 ILE A O 1
ATOM 650 N N . ASN A 1 81 ? 9.856 4.488 -2.379 1.00 95.81 81 ASN A N 1
ATOM 651 C CA . ASN A 1 81 ? 10.019 5.407 -1.254 1.00 95.81 81 ASN A CA 1
ATOM 652 C C . ASN A 1 81 ? 8.721 6.168 -0.961 1.00 95.81 81 ASN A C 1
ATOM 654 O O . ASN A 1 81 ? 8.263 6.188 0.179 1.00 95.81 81 ASN A O 1
ATOM 658 N N . GLN A 1 82 ? 8.073 6.724 -1.989 1.00 95.19 82 GLN A N 1
ATOM 659 C CA . GLN A 1 82 ? 6.810 7.441 -1.821 1.00 95.19 82 GLN A CA 1
ATOM 660 C C . GLN A 1 82 ? 5.686 6.535 -1.295 1.00 95.19 82 GLN A C 1
ATOM 662 O O . GLN A 1 82 ? 4.904 6.951 -0.436 1.00 95.19 82 GLN A O 1
ATOM 667 N N . PHE A 1 83 ? 5.597 5.303 -1.798 1.00 95.12 83 PHE A N 1
ATOM 668 C CA . PHE A 1 83 ? 4.665 4.295 -1.305 1.00 95.12 83 PHE A CA 1
ATOM 669 C C . PHE A 1 83 ? 4.935 3.992 0.173 1.00 95.12 83 PHE A C 1
ATOM 671 O O . PHE A 1 83 ? 4.003 4.004 0.976 1.00 95.12 83 PHE A O 1
ATOM 678 N N . GLY A 1 84 ? 6.201 3.781 0.548 1.00 95.75 84 GLY A N 1
ATOM 679 C CA . GLY A 1 84 ? 6.617 3.533 1.928 1.00 95.75 84 GLY A CA 1
ATOM 680 C C . GLY A 1 84 ? 6.263 4.681 2.876 1.00 95.75 84 GLY A C 1
ATOM 681 O O . GLY A 1 84 ? 5.679 4.443 3.935 1.00 95.75 84 GLY A O 1
ATOM 682 N N . ASP A 1 85 ? 6.535 5.924 2.479 1.00 96.62 85 ASP A N 1
ATOM 683 C CA . ASP A 1 85 ? 6.214 7.118 3.268 1.00 96.62 85 ASP A CA 1
ATOM 684 C C . ASP A 1 85 ? 4.705 7.272 3.485 1.00 96.62 85 ASP A C 1
ATOM 686 O O . ASP A 1 85 ? 4.243 7.530 4.603 1.00 96.62 85 ASP A O 1
ATOM 690 N N . ARG A 1 86 ? 3.913 7.072 2.426 1.00 96.06 86 ARG A N 1
ATOM 691 C CA . ARG A 1 86 ? 2.449 7.118 2.514 1.00 96.06 86 ARG A CA 1
ATOM 692 C C . ARG A 1 86 ? 1.897 5.979 3.361 1.00 96.06 86 ARG A C 1
ATOM 694 O O . ARG A 1 86 ? 1.027 6.230 4.192 1.00 96.06 86 ARG A O 1
ATOM 701 N N . LEU A 1 87 ? 2.428 4.766 3.215 1.00 96.75 87 LEU A N 1
ATOM 702 C CA . LEU A 1 87 ? 2.025 3.624 4.029 1.00 96.75 87 LEU A CA 1
ATOM 703 C C . LEU A 1 87 ? 2.331 3.870 5.505 1.00 96.75 87 LEU A C 1
ATOM 705 O O . LEU A 1 87 ? 1.460 3.654 6.340 1.00 96.75 87 LEU A O 1
ATOM 709 N N . LYS A 1 88 ? 3.518 4.387 5.835 1.00 96.62 88 LYS A N 1
ATOM 710 C CA . LYS A 1 88 ? 3.880 4.745 7.212 1.00 96.62 88 LYS A CA 1
ATOM 711 C C . LYS A 1 88 ? 2.911 5.770 7.798 1.00 96.62 88 LYS A C 1
ATOM 713 O O . LYS A 1 88 ? 2.434 5.583 8.913 1.00 96.62 88 LYS A O 1
ATOM 718 N N . LYS A 1 89 ? 2.587 6.823 7.041 1.00 96.25 89 LYS A N 1
ATOM 719 C CA . LYS A 1 89 ? 1.611 7.838 7.461 1.00 96.25 89 LYS A CA 1
ATOM 720 C C . LYS A 1 89 ? 0.218 7.241 7.659 1.00 96.25 89 LYS A C 1
ATOM 722 O O . LYS A 1 89 ? -0.458 7.586 8.617 1.00 96.25 89 LYS A O 1
ATOM 727 N N . TRP A 1 90 ? -0.212 6.358 6.763 1.00 97.12 90 TRP A N 1
ATOM 728 C CA . TRP A 1 90 ? -1.512 5.707 6.870 1.00 97.12 90 TRP A CA 1
ATOM 729 C C . TRP A 1 90 ? -1.582 4.759 8.074 1.00 97.12 90 TRP A C 1
ATOM 731 O O . TRP A 1 90 ? -2.585 4.746 8.787 1.00 97.12 90 TRP A O 1
ATOM 741 N N . LEU A 1 91 ? -0.517 3.995 8.327 1.00 97.62 91 LEU A N 1
ATOM 742 C CA . LEU A 1 91 ? -0.424 3.078 9.461 1.00 97.62 91 LEU A CA 1
ATOM 743 C C . LEU A 1 91 ? -0.423 3.807 10.805 1.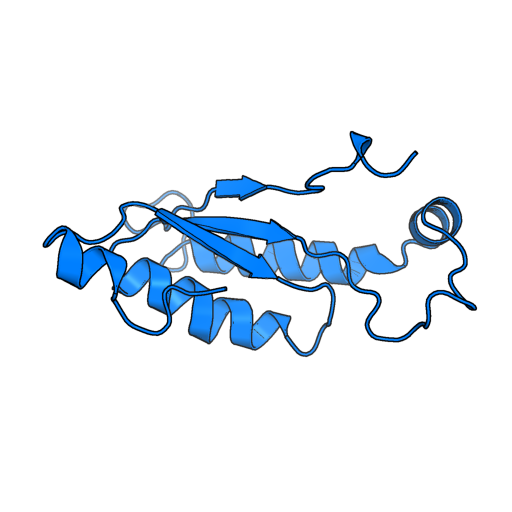00 97.62 91 LEU A C 1
ATOM 745 O O . LEU A 1 91 ? -0.997 3.280 11.744 1.00 97.62 91 LEU A O 1
ATOM 749 N N . ALA A 1 92 ? 0.133 5.017 10.876 1.00 97.56 92 ALA A N 1
ATOM 750 C CA . ALA A 1 92 ? 0.135 5.858 12.076 1.00 97.56 92 ALA A CA 1
ATOM 751 C C . ALA A 1 92 ? -1.253 6.381 12.500 1.00 97.56 92 ALA A C 1
ATOM 753 O O . ALA A 1 92 ? -1.341 7.208 13.393 1.00 97.56 92 ALA A O 1
ATOM 754 N N . GLY A 1 93 ? -2.328 5.958 11.831 1.00 95.62 93 GLY A N 1
ATOM 755 C CA . GLY A 1 93 ? -3.685 6.235 12.285 1.00 95.62 93 GLY A CA 1
ATOM 756 C C . GLY A 1 93 ? -4.108 7.711 12.230 1.00 95.62 93 GLY A C 1
ATOM 757 O O . GLY A 1 93 ? -3.445 8.553 11.616 1.00 95.62 93 GLY A O 1
ATOM 758 N N . PRO A 1 94 ? -5.299 8.011 12.775 1.00 94.81 94 PRO A N 1
ATOM 759 C CA . PRO A 1 94 ? -5.827 9.368 12.905 1.00 94.81 94 PRO A CA 1
ATOM 760 C C . PRO A 1 94 ? -4.945 10.358 13.679 1.00 94.81 94 PRO A C 1
ATOM 762 O O . PRO A 1 94 ? -4.960 11.542 13.336 1.00 94.81 94 PRO A O 1
ATOM 765 N N . ASP A 1 95 ? -4.215 9.920 14.709 1.00 94.94 95 ASP A N 1
ATOM 766 C CA . ASP A 1 95 ? -3.351 10.797 15.511 1.00 94.94 95 ASP A CA 1
ATOM 767 C C . ASP A 1 95 ? -2.019 11.141 14.813 1.00 94.94 95 ASP A C 1
ATOM 769 O O . ASP A 1 95 ? -1.385 12.152 15.131 1.00 94.94 95 ASP A O 1
ATOM 773 N N . GLY A 1 96 ? -1.640 10.354 13.801 1.00 95.12 96 GLY A N 1
ATOM 774 C CA . GLY A 1 96 ? -0.435 10.540 13.002 1.00 95.12 96 GLY A CA 1
ATOM 775 C C . GLY A 1 96 ? 0.857 10.127 13.712 1.00 95.12 96 GLY A C 1
ATOM 776 O O . GLY A 1 96 ? 1.943 10.444 13.212 1.00 95.12 96 GLY A O 1
ATOM 777 N N . ILE A 1 97 ? 0.773 9.433 14.848 1.00 96.06 97 ILE A N 1
ATOM 778 C CA . ILE A 1 97 ? 1.898 8.981 15.664 1.00 96.06 97 ILE A CA 1
ATOM 779 C C . ILE A 1 97 ? 1.945 7.455 15.625 1.00 96.06 97 ILE A C 1
ATOM 781 O O . ILE A 1 97 ? 1.162 6.769 16.256 1.00 96.06 97 ILE A O 1
ATOM 785 N N . TYR A 1 98 ? 2.940 6.907 14.932 1.00 93.69 98 TYR A N 1
ATOM 786 C CA . TYR A 1 98 ? 3.092 5.456 14.858 1.00 93.69 98 TYR A CA 1
ATOM 787 C C . TYR A 1 98 ? 3.489 4.846 16.212 1.00 93.69 98 TYR A C 1
ATOM 789 O O . TYR A 1 98 ? 4.406 5.344 16.875 1.00 93.69 98 TYR A O 1
ATOM 797 N N . GLY A 1 99 ? 2.879 3.719 16.571 1.00 92.81 99 GLY A N 1
ATOM 798 C CA . GLY A 1 99 ? 3.124 2.985 17.815 1.00 92.81 99 GLY A CA 1
ATOM 799 C C . GLY A 1 99 ? 2.117 3.288 18.926 1.00 92.81 99 GLY A C 1
ATOM 800 O O . GLY A 1 99 ? 2.392 2.979 20.090 1.00 92.81 99 GLY A O 1
ATOM 801 N N . THR A 1 100 ? 0.986 3.909 18.596 1.00 94.75 100 THR A N 1
ATOM 802 C CA . THR A 1 100 ? -0.107 4.235 19.520 1.00 94.75 100 THR A CA 1
ATOM 803 C C . THR A 1 100 ? -1.279 3.256 19.353 1.00 94.75 100 THR A C 1
ATOM 805 O O . THR A 1 100 ? -1.191 2.226 18.682 1.00 94.75 100 THR A O 1
ATOM 808 N N . ASN A 1 101 ? -2.390 3.516 20.046 1.00 94.69 101 ASN A N 1
ATOM 809 C CA . ASN A 1 101 ? -3.532 2.599 20.083 1.00 94.69 101 ASN A CA 1
ATOM 810 C C . ASN A 1 101 ? -4.424 2.665 18.831 1.00 94.69 101 ASN A C 1
ATOM 812 O O . ASN A 1 101 ? -5.229 1.755 18.627 1.00 94.69 101 ASN A O 1
ATOM 816 N N . ASP A 1 102 ? -4.332 3.725 18.030 1.00 94.50 102 ASP A N 1
ATOM 817 C CA . ASP A 1 102 ? -5.117 3.936 16.809 1.00 94.50 102 ASP A CA 1
ATOM 818 C C . ASP A 1 102 ? -4.356 3.577 15.524 1.00 94.50 102 ASP A C 1
ATOM 820 O O . ASP A 1 102 ? -4.896 3.752 14.426 1.00 94.50 102 ASP A O 1
ATOM 824 N N . ASP A 1 103 ? -3.159 2.995 15.665 1.00 97.31 103 ASP A N 1
ATOM 825 C CA . ASP A 1 103 ? -2.396 2.418 14.565 1.00 97.31 103 ASP A CA 1
ATOM 826 C C . ASP A 1 103 ? -3.275 1.495 13.708 1.00 97.31 103 ASP A C 1
ATOM 828 O O . ASP A 1 103 ? -3.884 0.515 14.170 1.00 97.31 103 ASP A O 1
ATOM 832 N N . ARG A 1 104 ? -3.289 1.778 12.407 1.00 97.25 104 ARG A N 1
ATOM 833 C CA . ARG A 1 104 ? -3.914 0.904 11.418 1.00 97.25 104 ARG A CA 1
ATOM 834 C C . ARG A 1 104 ? -3.013 -0.292 11.139 1.00 97.25 104 ARG A C 1
ATOM 836 O O . ARG A 1 104 ? -1.808 -0.278 11.377 1.00 97.25 104 ARG A O 1
ATOM 843 N N . ARG A 1 105 ? -3.596 -1.358 10.594 1.00 96.19 105 ARG A N 1
ATOM 844 C CA . ARG A 1 105 ? -2.868 -2.586 10.242 1.00 96.19 105 ARG A CA 1
ATOM 845 C C . ARG A 1 105 ? -3.079 -2.928 8.782 1.00 96.19 105 ARG A C 1
ATOM 847 O O . ARG A 1 105 ? -4.178 -2.759 8.268 1.00 96.19 105 ARG A O 1
ATOM 854 N N . ALA A 1 106 ? -2.043 -3.462 8.151 1.00 96.88 106 ALA A N 1
ATOM 855 C CA . ALA A 1 106 ? -2.101 -3.999 6.801 1.00 96.88 106 ALA A CA 1
ATOM 856 C C . ALA A 1 106 ? -1.185 -5.220 6.686 1.00 96.88 106 ALA A C 1
ATOM 858 O O . ALA A 1 106 ? -0.130 -5.279 7.318 1.00 96.88 106 ALA A O 1
ATOM 859 N N . PHE A 1 107 ? -1.573 -6.177 5.852 1.00 96.81 107 PHE A N 1
ATOM 860 C CA . PHE A 1 107 ? -0.657 -7.183 5.328 1.00 96.81 107 PHE A CA 1
ATOM 861 C C . PHE A 1 107 ? -0.078 -6.677 4.011 1.00 96.81 107 PHE A C 1
ATOM 863 O O . PHE A 1 107 ? -0.782 -6.040 3.232 1.00 96.81 107 PHE A O 1
ATOM 870 N N . VAL A 1 108 ? 1.189 -6.979 3.743 1.00 94.62 108 VAL A N 1
ATOM 871 C CA . VAL A 1 108 ? 1.863 -6.572 2.507 1.00 94.62 108 VAL A CA 1
ATOM 872 C C . VAL A 1 108 ? 2.342 -7.824 1.779 1.00 94.62 108 VAL A C 1
ATOM 874 O O . VAL A 1 108 ? 3.095 -8.621 2.337 1.00 94.62 108 VAL A O 1
ATOM 877 N N . ARG A 1 109 ? 1.892 -8.009 0.535 1.00 92.12 109 ARG A N 1
ATOM 878 C CA . ARG A 1 109 ? 2.253 -9.122 -0.348 1.00 92.12 109 ARG A CA 1
ATOM 879 C C . ARG A 1 109 ? 2.864 -8.579 -1.633 1.00 92.12 109 ARG A C 1
ATOM 881 O O . ARG A 1 109 ? 2.179 -8.270 -2.605 1.00 92.12 109 ARG A O 1
ATOM 888 N N . LEU A 1 110 ? 4.184 -8.473 -1.615 1.00 88.44 110 LEU A N 1
ATOM 889 C CA . LEU A 1 110 ? 4.973 -8.009 -2.750 1.00 88.44 110 LEU A CA 1
ATOM 890 C C . LEU A 1 110 ? 5.307 -9.196 -3.653 1.00 88.44 110 LEU A C 1
ATOM 892 O O . LEU A 1 110 ? 5.576 -10.286 -3.148 1.00 88.44 110 LEU A O 1
ATOM 896 N N . GLY A 1 111 ? 5.328 -8.993 -4.971 1.00 78.38 111 GLY A N 1
ATOM 897 C CA . GLY A 1 111 ? 5.905 -10.003 -5.855 1.00 78.38 111 GLY A CA 1
ATOM 898 C C . GLY A 1 111 ? 5.096 -11.285 -6.000 1.00 78.38 111 GLY A C 1
ATOM 899 O O . GLY A 1 111 ? 5.644 -12.389 -5.966 1.00 78.38 111 GLY A O 1
ATOM 900 N N . MET A 1 112 ? 3.776 -11.162 -6.096 1.00 78.06 112 MET A N 1
ATOM 901 C CA . MET A 1 112 ? 2.923 -12.331 -6.258 1.00 78.06 112 MET A CA 1
ATOM 902 C C . MET A 1 112 ? 3.296 -13.083 -7.552 1.00 78.06 112 MET A C 1
ATOM 904 O O . MET A 1 112 ? 3.422 -12.462 -8.601 1.00 78.06 112 MET A O 1
ATOM 908 N N . LYS A 1 113 ? 3.434 -14.418 -7.469 1.00 70.69 113 LYS A N 1
ATOM 909 C CA . LYS A 1 113 ? 3.681 -15.335 -8.606 1.00 70.69 113 LYS A CA 1
ATOM 910 C C . LYS A 1 113 ? 5.034 -15.187 -9.328 1.00 70.69 113 LYS A C 1
ATOM 912 O O . LYS A 1 113 ? 5.153 -15.596 -10.477 1.00 70.69 113 LYS A O 1
ATOM 917 N N . PHE A 1 114 ? 6.087 -14.696 -8.666 1.00 69.00 114 PHE A N 1
ATOM 918 C CA . PHE A 1 114 ? 7.432 -14.620 -9.274 1.00 69.00 114 PHE A CA 1
ATOM 919 C C . PHE A 1 114 ? 7.971 -15.953 -9.835 1.00 69.00 114 PHE A C 1
ATOM 921 O O . PHE A 1 114 ? 8.811 -15.943 -10.725 1.00 69.00 114 PHE A O 1
ATOM 928 N N . ASN A 1 115 ? 7.503 -17.094 -9.330 1.00 68.12 115 ASN A N 1
ATOM 929 C CA . ASN A 1 115 ? 7.896 -18.434 -9.775 1.00 68.12 115 ASN A CA 1
ATOM 930 C C . ASN A 1 115 ? 7.086 -18.974 -10.968 1.00 68.12 115 ASN A C 1
ATOM 932 O O . ASN A 1 115 ? 7.423 -20.035 -11.483 1.00 68.12 115 ASN A O 1
ATOM 936 N N . GLU A 1 116 ? 6.011 -18.298 -11.376 1.00 61.69 116 GLU A N 1
ATOM 937 C CA . GLU A 1 116 ? 5.173 -18.696 -12.520 1.00 61.69 116 GLU A CA 1
ATOM 938 C C . GLU A 1 116 ? 5.596 -17.992 -13.822 1.00 61.69 116 GLU A C 1
ATOM 940 O O . GLU A 1 116 ? 5.024 -18.247 -14.877 1.00 61.69 116 GLU A O 1
ATOM 945 N N . ILE A 1 117 ? 6.602 -17.115 -13.745 1.00 53.97 117 ILE A N 1
ATOM 946 C CA . ILE A 1 117 ? 7.184 -16.378 -14.867 1.00 53.97 117 ILE A CA 1
ATOM 947 C C . ILE A 1 117 ? 8.591 -16.953 -15.096 1.00 53.97 117 ILE A C 1
ATOM 949 O O . ILE A 1 117 ? 9.583 -16.396 -14.628 1.00 53.97 117 ILE A O 1
ATOM 953 N N . ALA A 1 118 ? 8.661 -18.121 -15.735 1.00 39.72 118 ALA A N 1
ATOM 954 C CA . ALA A 1 118 ? 9.897 -18.770 -16.177 1.00 39.72 118 ALA A CA 1
ATOM 955 C C . ALA A 1 118 ? 9.743 -19.249 -17.622 1.00 39.72 118 ALA A C 1
ATOM 957 O O . ALA A 1 118 ? 8.658 -19.790 -17.939 1.00 39.72 118 ALA A O 1
#

Foldseek 3Di:
DDVPPCVVCVVVVDDDQADEDEDELDPVVLVCCLPPPVVVCVVVNHAYAYEYDHDDPPDDPVPDPDDVVCVVVVVRVVSVVVSVVSVLQSQCAPVSHPPDPRGGHYHYDYDPPVVVPD

Radius of gyration: 16.58 Å; chains: 1; bounding box: 46×30×47 Å